Protein AF-A0A3S4GBK6-F1 (afdb_monomer_lite)

Structure (mmCIF, N/CA/C/O backbone):
data_AF-A0A3S4GBK6-F1
#
_entry.id   AF-A0A3S4GBK6-F1
#
loop_
_atom_site.group_PDB
_atom_site.id
_atom_site.type_symbol
_atom_site.label_atom_id
_atom_site.label_alt_id
_atom_site.label_comp_id
_atom_site.label_asym_id
_atom_site.label_entity_id
_atom_site.label_seq_id
_atom_site.pdbx_PDB_ins_code
_atom_site.Cartn_x
_atom_site.Cartn_y
_atom_site.Cartn_z
_atom_site.occupancy
_atom_site.B_iso_or_equiv
_atom_site.auth_seq_id
_atom_site.auth_comp_id
_atom_site.auth_asym_id
_atom_site.auth_atom_id
_atom_site.pdbx_PDB_model_num
ATOM 1 N N . MET A 1 1 ? -6.249 7.626 5.610 1.00 78.00 1 MET A N 1
ATOM 2 C CA . MET A 1 1 ? -7.579 7.093 5.971 1.00 78.00 1 MET A CA 1
ATOM 3 C C . MET A 1 1 ? -7.497 5.649 6.439 1.00 78.00 1 MET A C 1
ATOM 5 O O . MET A 1 1 ? -7.755 5.437 7.610 1.00 78.00 1 MET A O 1
ATOM 9 N N . ALA A 1 2 ? -7.049 4.695 5.611 1.00 88.12 2 ALA A N 1
ATOM 10 C CA . ALA A 1 2 ? -6.974 3.274 5.991 1.00 88.12 2 ALA A CA 1
ATOM 11 C C . ALA A 1 2 ? -6.276 3.003 7.33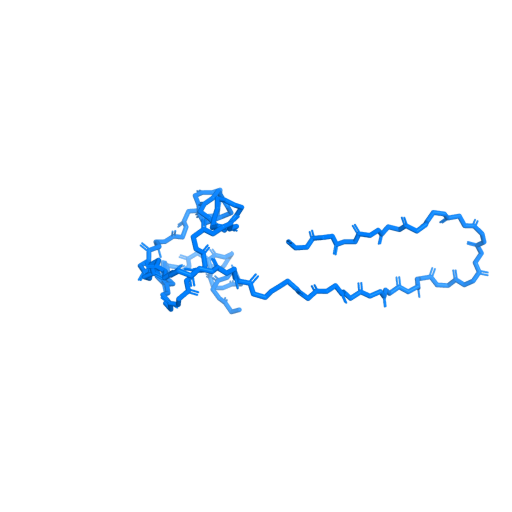8 1.00 88.12 2 ALA A C 1
ATOM 13 O O . ALA A 1 2 ? -6.842 2.312 8.172 1.00 88.12 2 ALA A O 1
ATOM 14 N N . LYS A 1 3 ? -5.107 3.614 7.585 1.00 87.31 3 LYS A N 1
ATOM 15 C CA . LYS A 1 3 ? -4.402 3.481 8.870 1.00 87.31 3 LYS A CA 1
ATOM 16 C C . LYS A 1 3 ? -5.257 3.910 10.071 1.00 87.31 3 LYS A C 1
ATOM 18 O O . LYS A 1 3 ? -5.435 3.128 10.983 1.00 87.31 3 LYS A O 1
ATOM 23 N N . VAL A 1 4 ? -5.854 5.104 10.017 1.00 93.38 4 VAL A N 1
ATOM 24 C CA . VAL A 1 4 ? -6.714 5.622 11.100 1.00 93.38 4 VAL A CA 1
ATOM 25 C C . VAL A 1 4 ? -7.914 4.706 11.346 1.00 93.38 4 VAL A C 1
ATOM 27 O O . VAL A 1 4 ? -8.262 4.446 12.487 1.00 93.38 4 VAL A O 1
ATOM 30 N N . LEU A 1 5 ? -8.540 4.193 10.284 1.00 92.75 5 LEU A N 1
ATOM 31 C CA . LEU A 1 5 ? -9.658 3.257 10.416 1.00 92.75 5 LEU A CA 1
ATOM 32 C C . LEU A 1 5 ? -9.218 1.928 11.043 1.00 92.75 5 LEU A C 1
ATOM 34 O O . LEU A 1 5 ? -9.923 1.404 11.901 1.00 92.75 5 LEU A O 1
ATOM 38 N N . LYS A 1 6 ? -8.038 1.415 10.672 1.00 90.31 6 LYS A N 1
ATOM 39 C CA . LYS A 1 6 ? -7.485 0.202 11.279 1.00 90.31 6 LYS A CA 1
ATOM 40 C C . LYS A 1 6 ? -7.129 0.409 12.752 1.00 90.31 6 LYS A C 1
ATOM 42 O O . LYS A 1 6 ? -7.426 -0.462 13.562 1.00 90.31 6 LYS A O 1
ATOM 47 N N . ASP A 1 7 ? -6.592 1.576 13.106 1.00 91.50 7 ASP A N 1
ATOM 48 C CA . ASP A 1 7 ? -6.301 1.958 14.495 1.00 91.50 7 ASP A CA 1
ATOM 49 C C . ASP A 1 7 ? -7.583 2.030 15.356 1.00 91.50 7 ASP A C 1
ATOM 51 O O . ASP A 1 7 ? -7.532 1.807 16.562 1.00 91.50 7 ASP A O 1
ATOM 55 N N . LEU A 1 8 ? -8.747 2.283 14.742 1.00 94.25 8 LEU A N 1
ATOM 56 C CA . LEU A 1 8 ? -10.067 2.233 15.391 1.00 94.25 8 LEU A CA 1
ATOM 57 C C . LEU A 1 8 ? -10.675 0.816 15.445 1.00 94.25 8 LEU A C 1
ATOM 59 O O . LEU A 1 8 ? -11.825 0.662 15.852 1.00 94.25 8 LEU A O 1
ATOM 63 N N . GLY A 1 9 ? -9.936 -0.216 15.028 1.00 92.56 9 GLY A N 1
ATOM 64 C CA . GLY A 1 9 ? -10.386 -1.610 15.044 1.00 92.56 9 GLY A CA 1
ATOM 65 C C . GLY A 1 9 ? -11.284 -2.005 13.870 1.00 92.56 9 GLY A C 1
ATOM 66 O O . GLY A 1 9 ? -11.891 -3.071 13.902 1.00 92.56 9 GLY A O 1
ATOM 67 N N . ILE A 1 10 ? -11.383 -1.171 12.832 1.00 95.25 10 ILE A N 1
ATOM 68 C CA . ILE A 1 10 ? -12.189 -1.467 11.645 1.00 95.25 10 ILE A CA 1
ATOM 69 C C . ILE A 1 10 ? -11.336 -2.239 10.640 1.00 95.25 10 ILE A C 1
ATOM 71 O O . ILE A 1 10 ? -10.227 -1.825 10.288 1.00 95.25 10 ILE A O 1
ATOM 75 N N . ASP A 1 11 ? -11.872 -3.342 10.126 1.00 93.94 11 ASP A N 1
ATOM 76 C CA . ASP A 1 11 ? -11.226 -4.073 9.045 1.00 93.94 11 ASP A CA 1
ATOM 77 C C . ASP A 1 11 ? -11.302 -3.298 7.734 1.00 93.94 11 ASP A C 1
ATOM 79 O O . ASP A 1 11 ? -12.362 -2.874 7.274 1.00 93.94 11 ASP A O 1
ATOM 83 N N . VAL A 1 12 ? -10.134 -3.104 7.125 1.00 94.50 12 VAL A N 1
ATOM 84 C CA . VAL A 1 12 ? -9.977 -2.292 5.924 1.00 94.50 12 VAL A CA 1
ATOM 85 C C . VAL A 1 12 ? -9.217 -3.045 4.847 1.00 94.50 12 VAL A C 1
ATOM 87 O O . VAL A 1 12 ? -8.262 -3.780 5.109 1.00 94.50 12 VAL A O 1
ATOM 90 N N . THR A 1 13 ? -9.635 -2.804 3.609 1.00 95.75 13 THR A N 1
ATOM 91 C CA . THR A 1 13 ? -8.939 -3.240 2.401 1.00 95.75 13 THR A CA 1
ATOM 92 C C . THR A 1 13 ? -8.477 -2.012 1.629 1.00 95.75 13 THR A C 1
ATOM 94 O O . THR A 1 13 ? -9.226 -1.047 1.483 1.00 95.75 13 THR A O 1
ATOM 97 N N . VAL A 1 14 ? -7.243 -2.043 1.134 1.00 95.19 14 VAL A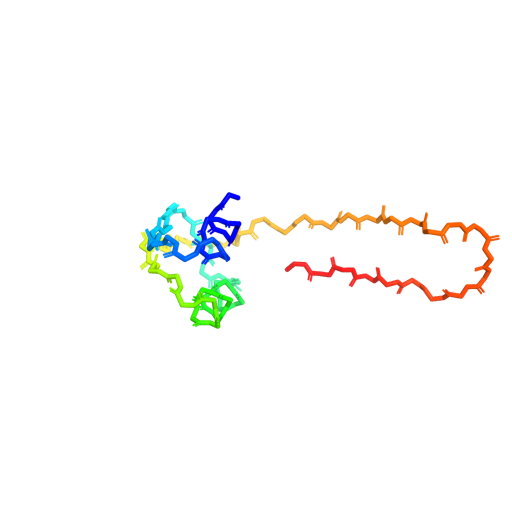 N 1
ATOM 98 C CA . VAL A 1 14 ? -6.654 -0.982 0.309 1.00 95.19 14 VAL A CA 1
ATOM 99 C C . VAL A 1 14 ? -6.373 -1.496 -1.099 1.00 95.19 14 VAL A C 1
ATOM 101 O O . VAL A 1 14 ? -6.022 -2.659 -1.287 1.00 95.19 14 VAL A O 1
ATOM 104 N N . GLY A 1 15 ? -6.518 -0.627 -2.097 1.00 95.62 15 GLY A N 1
ATOM 105 C CA . GLY A 1 15 ? -6.276 -0.952 -3.501 1.00 95.62 15 GLY A CA 1
ATOM 106 C C . GLY A 1 15 ? -5.887 0.278 -4.318 1.00 95.62 15 GLY A C 1
ATOM 107 O O . GLY A 1 15 ? -5.943 1.407 -3.827 1.00 95.62 15 GLY A O 1
ATOM 108 N N . GLY A 1 16 ? -5.480 0.044 -5.566 1.00 95.19 16 GLY A N 1
ATOM 109 C CA . GLY A 1 16 ? -4.937 1.055 -6.475 1.00 95.19 16 GLY A CA 1
ATOM 110 C C . GLY A 1 16 ? -3.786 0.486 -7.304 1.0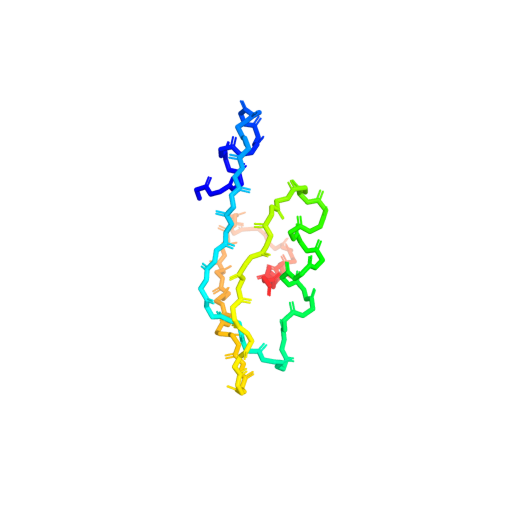0 95.19 16 GLY A C 1
ATOM 111 O O . GLY A 1 16 ? -3.753 -0.717 -7.557 1.00 95.19 16 GLY A O 1
ATOM 112 N N . PHE A 1 17 ? -2.818 1.330 -7.671 1.00 97.00 17 PHE A N 1
ATOM 113 C CA . PHE A 1 17 ? -1.627 0.925 -8.424 1.00 97.00 17 PHE A CA 1
ATOM 114 C C . PHE A 1 17 ? -0.338 1.119 -7.620 1.00 97.00 17 PHE A C 1
ATOM 116 O O . PHE A 1 17 ? -0.161 2.152 -6.973 1.00 97.00 17 PHE A O 1
ATOM 123 N N . LEU A 1 18 ? 0.565 0.140 -7.689 1.00 97.25 18 LEU A N 1
ATOM 124 C CA . LEU A 1 18 ? 1.940 0.240 -7.198 1.00 97.25 18 LEU A CA 1
ATOM 125 C C . LEU A 1 18 ? 2.913 0.006 -8.349 1.00 97.25 18 LEU A C 1
ATOM 127 O O . LEU A 1 18 ? 2.739 -0.916 -9.140 1.00 97.25 18 LEU A O 1
ATOM 131 N N . GLY A 1 19 ? 3.959 0.819 -8.420 1.00 97.44 19 GLY A N 1
ATOM 132 C CA . GLY A 1 19 ? 5.083 0.569 -9.305 1.00 97.44 19 GLY A CA 1
ATOM 133 C C . GLY A 1 19 ? 5.916 -0.610 -8.811 1.00 97.44 19 GLY A C 1
ATOM 134 O O . GLY A 1 19 ? 6.276 -0.679 -7.633 1.00 97.44 19 GLY A O 1
ATOM 135 N N . LYS A 1 20 ? 6.241 -1.520 -9.725 1.00 97.00 20 LYS A N 1
ATOM 136 C CA . LYS A 1 20 ? 7.056 -2.713 -9.480 1.00 97.00 20 LYS A CA 1
ATOM 137 C C . LYS A 1 20 ? 8.408 -2.397 -8.830 1.00 97.00 20 LYS A C 1
ATOM 139 O O . LYS A 1 20 ? 8.867 -3.177 -8.002 1.00 97.00 20 LYS A O 1
ATOM 144 N N . ASP A 1 21 ? 9.004 -1.254 -9.158 1.00 97.19 21 ASP A N 1
ATOM 145 C CA . ASP A 1 21 ? 10.380 -0.913 -8.774 1.00 97.19 21 ASP A CA 1
ATOM 146 C C . ASP A 1 21 ? 10.540 -0.537 -7.291 1.00 97.19 21 ASP A C 1
ATOM 148 O O . ASP A 1 21 ? 11.658 -0.455 -6.784 1.00 97.19 21 ASP A O 1
ATOM 152 N N . ASN A 1 22 ? 9.444 -0.235 -6.587 1.00 94.00 22 ASN A N 1
ATOM 153 C CA . ASN A 1 22 ? 9.480 0.155 -5.174 1.00 94.00 22 ASN A CA 1
ATOM 154 C C . ASN A 1 22 ? 8.245 -0.287 -4.377 1.00 94.00 22 ASN A C 1
ATOM 156 O O . ASN A 1 22 ? 7.867 0.375 -3.410 1.00 94.00 22 ASN A O 1
ATOM 160 N N . GLN A 1 23 ? 7.607 -1.383 -4.780 1.00 94.81 23 GLN A N 1
ATOM 161 C CA . GLN A 1 23 ? 6.414 -1.913 -4.117 1.00 94.81 23 GLN A CA 1
ATOM 162 C C . GLN A 1 23 ? 6.689 -2.522 -2.733 1.00 94.81 23 GLN A C 1
ATOM 164 O O . GLN A 1 23 ? 5.800 -2.493 -1.885 1.00 94.81 23 GLN A O 1
ATOM 169 N N . ASP A 1 24 ? 7.893 -3.051 -2.493 1.00 95.12 24 ASP A N 1
ATOM 170 C CA . ASP A 1 24 ? 8.189 -3.885 -1.318 1.00 95.12 24 ASP A CA 1
ATOM 171 C C . ASP A 1 24 ? 7.953 -3.140 0.001 1.00 95.12 24 ASP A C 1
ATOM 173 O O . ASP A 1 24 ? 7.333 -3.681 0.915 1.00 95.12 24 ASP A O 1
ATOM 177 N N . GLY A 1 25 ? 8.331 -1.858 0.064 1.00 92.81 25 GLY A N 1
ATOM 178 C CA . GLY A 1 25 ? 8.084 -1.018 1.241 1.00 92.81 25 GLY A CA 1
ATOM 179 C C . GLY A 1 25 ? 6.593 -0.842 1.551 1.00 92.81 25 GLY A C 1
ATOM 180 O O . GLY A 1 25 ? 6.194 -0.842 2.713 1.00 92.81 25 GLY A O 1
ATOM 181 N N . PHE A 1 26 ? 5.741 -0.768 0.522 1.00 93.69 26 PHE A N 1
ATOM 182 C CA . PHE A 1 26 ? 4.290 -0.698 0.709 1.00 93.69 26 PHE A CA 1
ATOM 183 C C . PHE A 1 26 ? 3.715 -2.043 1.154 1.00 93.69 26 PHE A C 1
ATOM 185 O O . PHE A 1 26 ? 2.870 -2.076 2.045 1.00 93.69 26 PHE A O 1
ATOM 192 N N . GLN A 1 27 ? 4.174 -3.152 0.565 1.00 93.00 27 GLN A N 1
ATOM 193 C CA . GLN A 1 27 ? 3.716 -4.489 0.951 1.00 93.00 27 GLN A CA 1
ATOM 194 C C . GLN A 1 27 ? 4.064 -4.804 2.409 1.00 93.00 27 GLN A C 1
ATOM 196 O O . GLN A 1 27 ? 3.194 -5.253 3.158 1.00 93.00 27 GLN A O 1
ATOM 201 N N . GLN A 1 28 ? 5.297 -4.499 2.824 1.00 94.94 28 GLN A N 1
ATOM 202 C CA . GLN A 1 28 ? 5.735 -4.647 4.208 1.00 94.94 28 GLN A CA 1
ATOM 203 C C . GLN A 1 28 ? 4.872 -3.802 5.152 1.00 94.94 28 GLN A C 1
ATOM 205 O O . GLN A 1 28 ? 4.335 -4.334 6.121 1.00 94.94 28 GLN A O 1
ATOM 210 N N . LEU A 1 29 ? 4.647 -2.524 4.826 1.00 92.88 29 LEU A N 1
ATOM 211 C CA . LEU A 1 29 ? 3.806 -1.637 5.631 1.00 92.88 29 LEU A CA 1
ATOM 212 C C . LEU A 1 29 ? 2.378 -2.177 5.803 1.00 92.88 29 LEU A C 1
ATOM 214 O O . LEU A 1 29 ? 1.820 -2.119 6.898 1.00 92.88 29 LEU A O 1
ATOM 218 N N . PHE A 1 30 ? 1.758 -2.697 4.741 1.00 93.75 30 PHE A N 1
ATOM 219 C CA . PHE A 1 30 ? 0.412 -3.265 4.844 1.00 93.75 30 PHE A CA 1
ATOM 220 C C . PHE A 1 30 ? 0.386 -4.534 5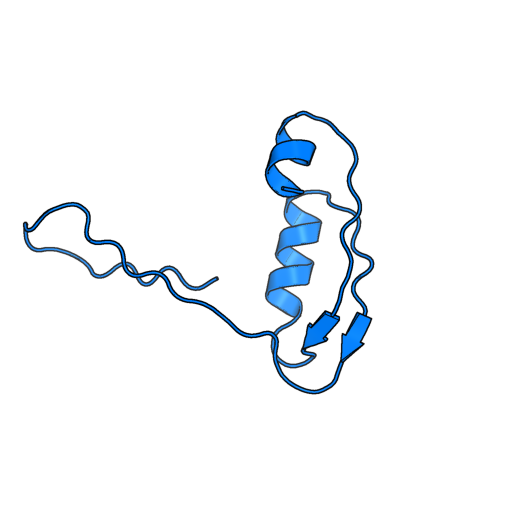.697 1.00 93.75 30 PHE A C 1
ATOM 222 O O . PHE A 1 30 ? -0.555 -4.711 6.472 1.00 93.75 30 PHE A O 1
ATOM 229 N N . SER A 1 31 ? 1.420 -5.374 5.600 1.00 93.06 31 SER A N 1
ATOM 230 C CA . SER A 1 31 ? 1.567 -6.565 6.438 1.00 93.06 31 SER A CA 1
ATOM 231 C C . SER A 1 31 ? 1.728 -6.202 7.915 1.00 93.06 31 SER A C 1
ATOM 233 O O . SER A 1 31 ? 1.036 -6.769 8.756 1.00 93.06 31 SER A O 1
ATOM 235 N N . GLU A 1 32 ? 2.590 -5.234 8.234 1.00 93.56 32 GLU A N 1
ATOM 236 C CA . GLU A 1 32 ? 2.823 -4.762 9.607 1.00 93.56 32 GLU A CA 1
ATOM 237 C C . GLU A 1 32 ? 1.564 -4.150 10.233 1.00 93.56 32 GLU A C 1
ATOM 239 O O . GLU A 1 32 ? 1.305 -4.334 11.419 1.00 93.56 32 GLU A O 1
ATOM 244 N N . LEU A 1 33 ? 0.754 -3.452 9.434 1.00 91.56 33 LEU A N 1
ATOM 245 C CA . LEU A 1 33 ? -0.500 -2.848 9.890 1.00 91.56 33 LEU A CA 1
ATOM 246 C C . LEU A 1 33 ? -1.699 -3.816 9.853 1.00 91.56 33 LEU A C 1
ATOM 248 O O . LEU A 1 33 ? -2.803 -3.422 10.232 1.00 91.56 33 LEU A O 1
ATOM 252 N N . GLY A 1 34 ? -1.532 -5.054 9.373 1.00 92.31 34 GLY A N 1
ATOM 253 C CA . GLY A 1 34 ? -2.631 -6.017 9.230 1.00 92.31 34 GLY A CA 1
ATOM 254 C C . GLY A 1 34 ? -3.749 -5.527 8.298 1.00 92.31 34 GLY A C 1
ATOM 255 O O . GLY A 1 34 ? -4.934 -5.746 8.567 1.00 92.31 34 GLY A O 1
ATOM 256 N N . ILE A 1 35 ? -3.385 -4.807 7.234 1.00 94.75 35 ILE A N 1
ATOM 257 C CA . ILE A 1 35 ? -4.310 -4.243 6.246 1.00 94.75 35 ILE A CA 1
ATOM 258 C C . ILE A 1 35 ? -4.368 -5.164 5.025 1.00 94.75 35 ILE A C 1
ATOM 260 O O . ILE A 1 35 ? -3.339 -5.516 4.447 1.00 94.75 35 ILE A O 1
ATOM 264 N N . ALA A 1 36 ? -5.577 -5.505 4.573 1.00 95.31 36 ALA A N 1
ATOM 265 C CA . ALA A 1 36 ? -5.747 -6.320 3.376 1.00 95.31 36 ALA A CA 1
ATOM 266 C C . ALA A 1 36 ? -5.324 -5.539 2.116 1.00 95.31 36 ALA A C 1
ATOM 268 O O . ALA A 1 36 ? -5.889 -4.492 1.796 1.00 95.31 36 ALA A O 1
ATOM 269 N N . ASN A 1 37 ? -4.339 -6.063 1.384 1.00 95.25 37 ASN A N 1
ATOM 270 C CA . ASN A 1 37 ? -3.769 -5.440 0.188 1.00 95.25 37 ASN A CA 1
ATOM 271 C C . ASN A 1 37 ? -4.374 -6.025 -1.105 1.00 95.25 37 ASN A C 1
ATOM 273 O O . ASN A 1 37 ? -4.308 -7.232 -1.337 1.00 95.25 37 ASN A O 1
ATOM 277 N N . ARG A 1 38 ? -4.938 -5.166 -1.962 1.00 96.88 38 ARG A N 1
ATOM 278 C CA . ARG A 1 38 ? -5.484 -5.488 -3.297 1.00 96.88 38 ARG A CA 1
ATOM 279 C C . ARG A 1 38 ? -4.956 -4.544 -4.388 1.00 96.88 38 ARG A C 1
ATOM 281 O O . ARG A 1 38 ? -5.649 -4.272 -5.367 1.00 96.88 38 ARG A O 1
ATOM 288 N N . PHE A 1 39 ? -3.753 -3.999 -4.216 1.00 97.06 39 PHE A N 1
ATOM 289 C CA . PHE A 1 39 ? -3.109 -3.173 -5.238 1.00 97.06 39 PHE A CA 1
ATOM 290 C C . PHE A 1 39 ? -2.706 -3.994 -6.470 1.00 97.06 39 PHE A C 1
ATOM 292 O O . PHE A 1 39 ? -2.226 -5.120 -6.357 1.00 97.06 39 PHE A O 1
ATOM 299 N N . GLN A 1 40 ? -2.858 -3.397 -7.651 1.00 97.31 40 GLN A N 1
ATOM 300 C CA . GLN A 1 40 ? -2.301 -3.916 -8.895 1.00 97.31 40 GLN A CA 1
ATOM 301 C C . GLN A 1 40 ? -0.876 -3.399 -9.080 1.00 97.31 40 GLN A C 1
ATOM 303 O O . GLN A 1 40 ? -0.611 -2.203 -8.938 1.00 97.31 40 GLN A O 1
ATOM 308 N N . VAL A 1 41 ? 0.041 -4.298 -9.422 1.00 97.00 41 VAL A N 1
ATOM 309 C CA . VAL A 1 41 ? 1.435 -3.942 -9.690 1.00 97.00 41 VAL A CA 1
ATOM 310 C C . VAL A 1 41 ? 1.587 -3.611 -11.168 1.00 97.00 41 VAL A C 1
ATOM 312 O O . VAL A 1 41 ? 1.244 -4.419 -12.030 1.00 97.00 41 VAL A O 1
ATOM 315 N N . VAL A 1 42 ? 2.112 -2.426 -11.460 1.00 97.50 42 VAL A N 1
ATOM 316 C CA . VAL A 1 42 ? 2.345 -1.919 -12.816 1.00 97.50 42 VAL A CA 1
ATOM 317 C C . VAL A 1 42 ? 3.826 -1.626 -13.032 1.00 97.50 42 VAL A C 1
ATOM 319 O O . VAL A 1 42 ? 4.591 -1.469 -12.080 1.00 97.50 42 VAL A O 1
ATOM 322 N N . GLN A 1 43 ? 4.247 -1.568 -14.296 1.00 97.81 43 GLN A N 1
ATOM 323 C CA . GLN A 1 43 ? 5.626 -1.221 -14.642 1.00 97.81 43 GLN A CA 1
ATOM 324 C C . GLN A 1 43 ? 5.983 0.194 -14.165 1.00 97.81 43 GLN A C 1
ATOM 326 O O . GLN A 1 43 ? 5.150 1.101 -14.203 1.00 97.81 43 GLN A O 1
ATOM 331 N N . GLY A 1 44 ? 7.236 0.378 -13.749 1.00 96.12 44 GLY A N 1
ATOM 332 C CA . GLY A 1 44 ? 7.756 1.645 -13.241 1.00 96.12 44 GLY A CA 1
ATOM 333 C C . GLY A 1 44 ? 7.660 1.775 -11.721 1.00 96.12 44 GLY A C 1
ATOM 334 O O . GLY A 1 44 ? 7.629 0.786 -10.986 1.00 96.12 44 GLY A O 1
ATOM 335 N N . ARG A 1 45 ? 7.618 3.021 -11.236 1.00 96.75 45 ARG A N 1
ATOM 336 C CA . ARG A 1 45 ? 7.808 3.360 -9.819 1.00 96.75 45 ARG A CA 1
ATOM 337 C C . ARG A 1 45 ? 6.640 4.160 -9.239 1.00 96.75 45 ARG A C 1
ATOM 339 O O . ARG A 1 45 ? 6.218 5.157 -9.821 1.00 96.75 45 ARG A O 1
ATOM 346 N N . THR A 1 46 ? 6.179 3.795 -8.041 1.00 95.94 46 THR A N 1
ATOM 347 C CA . THR A 1 46 ? 5.255 4.622 -7.249 1.00 95.94 46 THR A CA 1
ATOM 348 C C . THR A 1 46 ? 5.955 5.917 -6.846 1.00 95.94 46 THR A C 1
ATOM 350 O O . THR A 1 46 ? 7.034 5.883 -6.246 1.00 95.94 46 THR A O 1
ATOM 353 N N . ARG A 1 47 ? 5.340 7.070 -7.133 1.00 94.50 47 ARG A N 1
ATOM 354 C CA . ARG A 1 47 ? 5.869 8.388 -6.751 1.00 94.50 47 ARG A CA 1
ATOM 355 C C . ARG A 1 47 ? 6.068 8.478 -5.234 1.00 94.50 47 ARG A C 1
ATOM 357 O O . ARG A 1 47 ? 5.116 8.329 -4.473 1.00 94.50 47 ARG A O 1
ATOM 364 N N . ILE A 1 48 ? 7.281 8.826 -4.811 1.00 88.81 48 ILE A N 1
ATOM 365 C CA . ILE A 1 48 ? 7.598 9.127 -3.411 1.00 88.81 48 ILE A CA 1
ATOM 366 C C . ILE A 1 48 ? 7.518 10.640 -3.211 1.00 88.81 48 ILE A C 1
ATOM 368 O O . ILE A 1 48 ? 8.086 11.411 -3.984 1.00 88.81 48 ILE A O 1
ATOM 372 N N . ASN A 1 49 ? 6.799 11.069 -2.175 1.00 87.94 49 ASN A N 1
ATOM 373 C CA . ASN A 1 49 ? 6.734 12.468 -1.771 1.00 87.94 49 ASN A CA 1
ATOM 374 C C . ASN A 1 49 ? 7.501 12.637 -0.463 1.00 87.94 49 ASN A C 1
ATOM 376 O O . ASN A 1 49 ? 7.198 11.960 0.515 1.00 87.94 49 ASN A O 1
ATOM 380 N N . VAL A 1 50 ? 8.456 13.562 -0.435 1.00 85.75 50 VAL A N 1
ATOM 381 C CA . VAL A 1 50 ? 9.190 13.924 0.780 1.00 85.75 50 VAL A CA 1
ATOM 382 C C . VAL A 1 50 ? 8.650 15.259 1.276 1.00 85.75 50 VAL A C 1
ATOM 384 O O . VAL A 1 50 ? 8.584 16.223 0.515 1.00 85.75 50 VAL A O 1
ATOM 387 N N . LYS A 1 51 ? 8.245 15.317 2.547 1.00 82.69 51 LYS A N 1
ATOM 388 C CA . LYS A 1 51 ? 7.864 16.565 3.217 1.00 82.69 51 LYS A CA 1
ATOM 389 C C . LYS A 1 51 ? 8.987 16.961 4.164 1.00 82.69 51 LYS A C 1
ATOM 391 O O . LYS A 1 51 ? 9.311 16.208 5.077 1.00 82.69 51 LYS A O 1
ATOM 396 N N . LEU A 1 52 ? 9.570 18.133 3.936 1.00 81.50 52 LEU A N 1
ATOM 397 C CA . LEU A 1 52 ? 10.552 18.725 4.837 1.00 81.50 52 LEU A CA 1
ATOM 398 C C . LEU A 1 52 ? 9.807 19.607 5.835 1.00 81.50 52 LEU A C 1
ATOM 400 O O . LEU A 1 52 ? 9.110 20.541 5.447 1.00 81.50 52 LEU A O 1
ATOM 404 N N . THR A 1 53 ? 9.926 19.284 7.117 1.00 80.44 53 THR A N 1
ATOM 405 C CA . THR A 1 53 ? 9.332 20.067 8.203 1.00 80.44 53 THR A CA 1
ATOM 406 C C . THR A 1 53 ? 10.411 20.412 9.212 1.00 80.44 53 THR A C 1
ATOM 408 O O . THR A 1 53 ? 10.983 19.512 9.824 1.00 80.44 53 THR A O 1
ATOM 411 N N . GLU A 1 54 ? 10.668 21.702 9.407 1.00 83.31 54 GLU A N 1
ATOM 412 C CA . GLU A 1 54 ? 11.589 22.191 10.429 1.00 83.31 54 GLU A CA 1
ATOM 413 C C . GLU A 1 54 ? 10.819 22.503 11.714 1.00 83.31 54 GLU A C 1
ATOM 415 O O . GLU A 1 54 ? 9.988 23.413 11.771 1.00 83.31 54 GLU A O 1
ATOM 420 N N . LYS A 1 55 ? 11.089 21.737 12.775 1.00 68.00 55 LYS A N 1
ATOM 421 C CA . LYS A 1 55 ? 10.604 22.047 14.120 1.00 68.00 55 LYS A CA 1
ATOM 422 C C . LYS A 1 55 ? 11.600 22.993 14.793 1.00 68.00 55 LYS A C 1
ATOM 424 O O . LYS A 1 55 ? 12.324 22.573 15.684 1.00 68.00 55 LYS A O 1
ATOM 429 N N . ARG A 1 56 ? 11.555 24.277 14.411 1.00 55.50 56 ARG A N 1
ATOM 430 C CA . ARG A 1 56 ? 12.232 25.405 15.087 1.00 55.50 56 ARG A CA 1
ATOM 431 C C . ARG A 1 56 ? 13.752 25.488 14.834 1.00 55.50 56 ARG A C 1
ATOM 433 O O . ARG A 1 56 ? 14.482 24.535 15.060 1.00 55.50 56 ARG A O 1
ATOM 440 N N . TRP A 1 57 ? 14.210 26.688 14.464 1.00 52.88 57 TRP A N 1
ATOM 441 C CA . TRP A 1 57 ? 15.612 27.062 14.229 1.00 52.88 57 TRP A CA 1
ATOM 442 C C . TRP A 1 57 ? 16.490 26.954 15.488 1.00 52.88 57 TRP A C 1
ATOM 444 O O . TRP A 1 57 ? 16.802 27.950 16.144 1.00 52.88 57 TRP A O 1
ATOM 454 N N . ARG A 1 58 ? 16.903 25.749 15.862 1.00 49.22 58 ARG A N 1
ATOM 455 C CA . ARG A 1 58 ? 18.114 25.533 16.656 1.00 49.22 58 ARG A CA 1
ATOM 456 C C . ARG A 1 58 ? 18.815 24.332 16.053 1.00 49.22 58 ARG A C 1
ATOM 458 O O . ARG A 1 58 ? 18.209 23.270 15.987 1.00 49.22 58 ARG A O 1
ATOM 465 N N . SER A 1 59 ? 2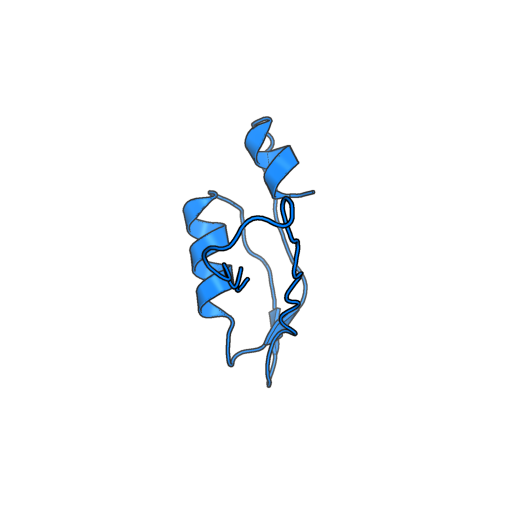0.037 24.570 15.570 1.00 55.34 59 SER A N 1
ATOM 466 C CA . SER A 1 59 ? 20.952 23.579 15.004 1.00 55.34 59 SER A CA 1
ATOM 467 C C . SER A 1 59 ? 20.728 22.204 15.610 1.00 55.34 59 SER A C 1
ATOM 469 O O . SER A 1 59 ? 20.943 22.046 16.804 1.00 55.34 59 SER A O 1
ATOM 471 N N . ASP A 1 60 ? 20.241 21.257 14.810 1.00 50.50 60 ASP A N 1
ATOM 472 C CA . ASP A 1 60 ? 20.773 19.898 14.707 1.00 50.50 60 ASP A CA 1
ATOM 473 C C . ASP A 1 60 ? 19.802 18.957 13.976 1.00 50.50 60 ASP A C 1
ATOM 475 O O . ASP A 1 60 ? 18.624 18.840 14.304 1.00 50.50 60 ASP A O 1
ATOM 479 N N . ARG A 1 61 ? 20.382 18.214 13.025 1.00 43.94 61 ARG A N 1
ATOM 480 C CA . ARG A 1 61 ? 19.860 17.042 12.296 1.00 43.94 61 ARG A CA 1
ATOM 481 C C . AR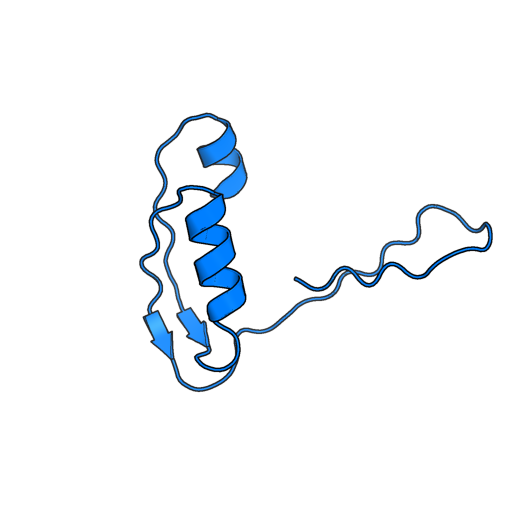G A 1 61 ? 18.645 17.236 11.381 1.00 43.94 61 ARG A C 1
ATOM 483 O O . ARG A 1 61 ? 17.485 17.170 11.776 1.00 43.94 61 ARG A O 1
ATOM 490 N N . PHE A 1 62 ? 18.960 17.251 10.085 1.00 50.75 62 PHE A N 1
ATOM 491 C CA . PHE A 1 62 ? 18.043 16.943 8.992 1.00 50.75 62 PHE A CA 1
ATOM 492 C C . PHE A 1 62 ? 17.503 15.510 9.140 1.00 50.75 62 PHE A C 1
ATOM 494 O O . PHE A 1 62 ? 18.204 14.544 8.837 1.00 50.75 62 PHE A O 1
ATOM 501 N N . GLN A 1 63 ? 16.259 15.345 9.594 1.00 52.12 63 GLN A N 1
ATOM 502 C CA . GLN A 1 63 ? 15.557 14.072 9.431 1.00 52.12 63 GLN A CA 1
ATOM 503 C C . GLN A 1 63 ? 14.858 14.048 8.074 1.00 52.12 63 GLN A C 1
ATOM 505 O O . GLN A 1 63 ? 13.814 14.665 7.869 1.00 52.12 63 GLN A O 1
ATOM 510 N N . LEU A 1 64 ? 15.459 13.319 7.135 1.00 48.78 64 LEU A N 1
ATOM 511 C CA . LEU A 1 64 ? 14.826 12.970 5.873 1.00 48.78 64 LEU A CA 1
ATOM 512 C C . LEU A 1 64 ? 13.792 11.870 6.143 1.00 48.78 64 LEU A C 1
ATOM 514 O O . LEU A 1 64 ? 14.142 10.694 6.226 1.00 48.78 64 LEU A O 1
ATOM 518 N N . LEU A 1 65 ? 12.519 12.240 6.284 1.00 43.78 65 LEU A N 1
ATOM 519 C CA . LEU A 1 65 ? 11.438 11.260 6.333 1.00 43.78 65 LEU A CA 1
ATOM 520 C C . LEU A 1 65 ? 11.207 10.732 4.907 1.00 43.78 65 LEU A C 1
ATOM 522 O O . LEU A 1 65 ? 10.500 11.350 4.107 1.00 43.78 65 LEU A O 1
ATOM 526 N N . ARG A 1 66 ? 11.869 9.624 4.556 1.00 40.81 66 ARG A N 1
ATOM 527 C CA . ARG A 1 66 ? 11.503 8.839 3.372 1.00 40.81 66 ARG A CA 1
ATOM 528 C C . ARG A 1 66 ? 10.253 8.032 3.711 1.00 40.81 66 ARG A C 1
ATOM 530 O O . ARG A 1 66 ? 10.255 7.296 4.693 1.00 40.81 66 ARG A O 1
ATOM 537 N N . LEU A 1 67 ? 9.207 8.231 2.912 1.00 42.44 67 LEU A N 1
ATOM 538 C CA . LEU A 1 67 ? 8.119 7.265 2.766 1.00 42.44 67 LEU A CA 1
ATOM 539 C C . LEU A 1 67 ? 8.598 6.096 1.907 1.00 42.44 67 LEU A C 1
ATOM 541 O O . LEU A 1 67 ? 9.362 6.367 0.947 1.00 42.44 67 LEU A O 1
#

Secondary structure (DSSP, 8-state):
-HHHHHHTT---EEEEEEEGGG-HHHHHHHHHTTPEEEEEEESS-PPP-------SSSS--------

pLDDT: mean 84.65, std 17.62, range [40.81, 97.81]

InterPro domains:
  IPR011611 Carbohydrate kinase PfkB [PF00294] (1-55)
  IPR017583 Tagatose/fructose phosphokinase [PTHR46566] (2-55)
  IPR029056 Ribokinase-like [G3DSA:3.40.1190.20] (1-64)
  IPR029056 Ribokinase-like [SSF53613] (2-54)

Foldseek 3Di:
DQLVCLVVVHAAEDEEEAEPVPCPVVVVVCVVSVHHYDYDYDHDHDDWDWDFDDPDPDDDDDDGPTD

Radius of gyration: 15.35 Å; chains: 1; bounding box: 33×34×31 Å

Organism: Klebsiella pneumoniae (NCBI:txid573)

Sequence (67 aa):
MAKVLKDLGIDVTVGGFLGKDNQDGFQQLFSELGIANRFQVVQGRTRINVKLTEKRWRSDRFQLLRL